Protein AF-A0A1U7AE64-F1 (afdb_monomer_lite)

Radius of gyration: 18.02 Å; chains: 1; bounding box: 54×30×44 Å

Structure (mmCIF, N/CA/C/O backbone):
data_AF-A0A1U7AE64-F1
#
_entry.id   AF-A0A1U7AE64-F1
#
loop_
_atom_site.group_PDB
_atom_site.id
_atom_site.type_symbol
_atom_site.label_atom_id
_atom_site.label_alt_id
_atom_site.label_comp_id
_atom_site.label_asym_id
_atom_site.label_entity_id
_atom_site.label_seq_id
_atom_site.pdbx_PDB_ins_code
_atom_site.Cartn_x
_atom_site.Cartn_y
_atom_site.Cartn_z
_atom_site.occupancy
_atom_site.B_iso_or_equiv
_atom_site.auth_seq_id
_atom_site.auth_comp_id
_atom_site.auth_asym_id
_atom_site.auth_atom_id
_atom_site.pdbx_PDB_model_num
ATOM 1 N N . MET A 1 1 ? -5.969 2.412 -9.372 1.00 58.31 1 MET A N 1
ATOM 2 C CA . MET A 1 1 ? -7.390 2.157 -9.038 1.00 58.31 1 MET A CA 1
ATOM 3 C C . MET A 1 1 ? -7.547 1.487 -7.671 1.00 58.31 1 MET A C 1
ATOM 5 O O . MET A 1 1 ? -8.159 2.097 -6.811 1.00 58.31 1 MET A O 1
ATOM 9 N N . PHE A 1 2 ? -6.938 0.318 -7.417 1.00 67.19 2 PHE A N 1
ATOM 10 C CA . PHE A 1 2 ? -7.076 -0.415 -6.140 1.00 67.19 2 PHE A CA 1
ATOM 11 C C . PHE A 1 2 ? -6.671 0.392 -4.885 1.00 67.19 2 PHE A C 1
ATOM 13 O O . PHE A 1 2 ? -7.351 0.341 -3.867 1.00 67.19 2 PHE A O 1
ATOM 20 N N . PHE A 1 3 ? -5.620 1.215 -4.981 1.00 71.62 3 PHE A N 1
ATOM 21 C CA . PHE A 1 3 ? -5.178 2.104 -3.896 1.00 71.62 3 PHE A CA 1
ATOM 22 C C . PHE A 1 3 ? -6.267 3.078 -3.413 1.00 71.62 3 PHE A C 1
ATOM 24 O O . PHE A 1 3 ? -6.507 3.180 -2.215 1.00 71.62 3 PHE A O 1
ATOM 31 N N . TYR A 1 4 ? -6.955 3.762 -4.332 1.00 69.62 4 TYR A N 1
ATOM 32 C CA . TYR A 1 4 ? -7.988 4.740 -3.972 1.00 69.62 4 TYR A CA 1
ATOM 33 C C . TYR A 1 4 ? -9.192 4.083 -3.297 1.00 69.62 4 TYR A C 1
ATOM 35 O O . TYR A 1 4 ? -9.758 4.653 -2.370 1.00 69.62 4 TYR A O 1
ATOM 43 N N . VAL A 1 5 ? -9.540 2.864 -3.723 1.00 75.81 5 VAL A N 1
ATOM 44 C CA . VAL A 1 5 ? -10.588 2.066 -3.075 1.00 75.81 5 VAL A CA 1
ATOM 45 C C . VAL A 1 5 ? -10.188 1.748 -1.636 1.00 75.81 5 VAL A C 1
ATOM 47 O O . VAL A 1 5 ? -10.972 1.989 -0.725 1.00 75.81 5 VAL A O 1
ATOM 50 N N . LEU A 1 6 ? -8.958 1.285 -1.403 1.00 75.50 6 LEU A N 1
ATOM 51 C CA . LEU A 1 6 ? -8.495 0.978 -0.048 1.00 75.50 6 LEU A CA 1
ATOM 52 C C . LEU A 1 6 ? -8.461 2.222 0.844 1.00 75.50 6 LEU A C 1
ATOM 54 O O . LEU A 1 6 ? -8.941 2.161 1.965 1.00 75.50 6 LEU A O 1
ATOM 58 N N . VAL A 1 7 ? -7.969 3.361 0.354 1.00 79.81 7 VAL A N 1
ATOM 59 C CA . VAL A 1 7 ? -7.942 4.609 1.141 1.00 79.81 7 VAL A CA 1
ATOM 60 C C . VAL A 1 7 ? -9.349 5.078 1.518 1.00 79.81 7 VAL A C 1
ATOM 62 O O . VAL A 1 7 ? -9.559 5.509 2.649 1.00 79.81 7 VAL A O 1
ATOM 65 N N . ALA A 1 8 ? -10.308 4.975 0.596 1.00 79.31 8 ALA A N 1
ATOM 66 C CA . ALA A 1 8 ? -11.685 5.393 0.841 1.00 79.31 8 ALA A CA 1
ATOM 67 C C . ALA A 1 8 ? -12.422 4.464 1.819 1.00 79.31 8 ALA A C 1
ATOM 69 O O . ALA A 1 8 ? -13.167 4.938 2.671 1.00 79.31 8 ALA A O 1
ATOM 70 N N . TRP A 1 9 ? -12.211 3.151 1.709 1.00 82.62 9 TRP A N 1
ATOM 71 C CA . TRP A 1 9 ? -13.011 2.158 2.429 1.00 82.62 9 TRP A CA 1
ATOM 72 C C . TRP A 1 9 ? -12.352 1.615 3.696 1.00 82.62 9 TRP A C 1
ATOM 74 O O . TRP A 1 9 ? -13.063 1.155 4.584 1.00 82.62 9 TRP A O 1
ATOM 84 N N . LEU A 1 10 ? -11.025 1.685 3.836 1.00 82.81 10 LEU A N 1
ATOM 85 C CA . LEU A 1 10 ? -10.318 1.139 5.000 1.00 82.81 10 LEU A CA 1
ATOM 86 C C . LEU A 1 10 ? -10.834 1.702 6.337 1.00 82.81 10 LEU A C 1
ATOM 88 O O . LEU A 1 10 ? -11.117 0.894 7.221 1.00 82.81 10 LEU A O 1
ATOM 92 N N . PRO A 1 11 ? -11.010 3.029 6.523 1.00 82.44 11 PRO A N 1
ATOM 93 C CA . PRO A 1 11 ? -11.505 3.552 7.794 1.00 82.44 11 PRO A CA 1
ATOM 94 C C . PRO A 1 11 ? -12.915 3.057 8.113 1.00 82.44 11 PRO A C 1
ATOM 96 O O . PRO A 1 11 ? -13.214 2.757 9.264 1.00 82.44 11 PRO A O 1
ATOM 99 N N . GLU A 1 12 ? -13.769 2.940 7.095 1.00 79.69 12 GLU A N 1
ATOM 100 C CA . GLU A 1 12 ? -15.148 2.487 7.260 1.00 79.69 12 GLU A CA 1
ATOM 101 C C . GLU A 1 12 ? -15.213 0.999 7.620 1.00 79.69 12 GLU A C 1
ATOM 103 O O . GLU A 1 12 ? -15.926 0.617 8.544 1.00 79.69 12 GLU A O 1
ATOM 108 N N . ILE A 1 13 ? -14.386 0.167 6.980 1.00 83.56 13 ILE A N 1
ATOM 109 C CA . ILE A 1 13 ? -14.261 -1.254 7.326 1.00 83.56 13 ILE A CA 1
ATOM 110 C C . ILE A 1 13 ? -13.762 -1.413 8.770 1.00 83.56 13 ILE A C 1
ATOM 112 O O . ILE A 1 13 ? -14.305 -2.208 9.531 1.00 83.56 13 ILE A O 1
ATOM 116 N N . LEU A 1 14 ? -12.766 -0.624 9.185 1.00 84.88 14 LEU A N 1
ATOM 117 C CA . LEU A 1 14 ? -12.239 -0.665 10.552 1.00 84.88 14 LEU A CA 1
ATOM 118 C C . LEU A 1 14 ? -13.269 -0.198 11.590 1.00 84.88 14 LEU A C 1
ATOM 120 O O . LEU A 1 14 ? -13.342 -0.767 12.679 1.00 84.88 14 LEU A O 1
ATOM 124 N N . LYS A 1 15 ? -14.109 0.787 11.258 1.00 82.56 15 LYS A N 1
ATOM 125 C CA . LYS A 1 15 ? -15.230 1.191 12.119 1.00 82.56 15 LYS A CA 1
ATOM 126 C C . LYS A 1 15 ? -16.266 0.083 12.272 1.00 82.56 15 LYS A C 1
ATOM 128 O O . LYS A 1 15 ? -16.716 -0.169 13.385 1.00 82.56 15 LYS A O 1
ATOM 133 N N . GLN A 1 16 ? -16.596 -0.624 11.189 1.00 82.19 16 GLN A N 1
ATOM 134 C CA . GLN A 1 16 ? -17.484 -1.792 11.245 1.00 82.19 16 GLN A CA 1
ATOM 135 C C . GLN A 1 16 ? -16.902 -2.930 12.099 1.00 82.19 16 GLN A C 1
ATOM 137 O O . GLN A 1 16 ? -17.653 -3.683 12.711 1.00 82.19 16 GLN A O 1
ATOM 142 N N . GLN A 1 17 ? -15.573 -3.019 12.205 1.00 82.81 17 GLN A N 1
ATOM 143 C CA . GLN A 1 17 ? -14.869 -3.949 13.098 1.00 82.81 17 GLN A CA 1
ATOM 144 C C . GLN A 1 17 ? -14.793 -3.471 14.561 1.00 82.81 17 GLN A C 1
ATOM 146 O O . GLN A 1 17 ? -14.168 -4.131 15.390 1.00 82.81 17 GLN A O 1
ATOM 151 N N . GLY A 1 18 ? -15.426 -2.342 14.899 1.00 81.81 18 GLY A N 1
ATOM 152 C CA . GLY A 1 18 ? -15.524 -1.824 16.264 1.00 81.81 18 GLY A CA 1
ATOM 153 C C . GLY A 1 18 ? -14.449 -0.807 16.655 1.00 81.81 18 GLY A C 1
ATOM 154 O O . GLY A 1 18 ? -14.417 -0.390 17.813 1.00 81.81 18 GLY A O 1
ATOM 155 N N . LEU A 1 19 ? -13.579 -0.375 15.729 1.00 85.06 19 LEU A N 1
ATOM 156 C CA . LEU A 1 19 ? -12.653 0.728 16.004 1.00 85.06 19 LEU A CA 1
ATOM 157 C C . LEU A 1 19 ? -13.384 2.073 15.994 1.00 85.06 19 LEU A C 1
ATOM 159 O O . LEU A 1 19 ? -14.277 2.328 15.189 1.00 85.06 19 LEU A O 1
ATOM 163 N N . ASN A 1 20 ? -12.962 2.985 16.866 1.00 87.75 20 ASN A N 1
ATOM 164 C CA . ASN A 1 20 ? -13.503 4.340 16.860 1.00 87.75 20 ASN A CA 1
ATOM 165 C C . ASN A 1 20 ? -12.967 5.164 15.666 1.00 87.75 20 ASN A C 1
ATOM 167 O O . ASN A 1 20 ? -11.954 4.829 15.043 1.00 87.75 20 ASN A O 1
ATOM 171 N N . SER A 1 21 ? -13.627 6.287 15.354 1.00 81.44 21 SER A N 1
ATOM 172 C CA . SER A 1 21 ? -13.252 7.139 14.214 1.00 81.44 21 SER A CA 1
ATOM 173 C C . SER A 1 21 ? -11.791 7.603 14.260 1.00 81.44 21 SER A C 1
ATOM 175 O O . SER A 1 21 ? -11.117 7.577 13.233 1.00 81.44 21 SER A O 1
ATOM 177 N N . SER A 1 22 ? -11.278 7.958 15.443 1.00 88.25 22 SER A N 1
ATOM 178 C CA . SER A 1 22 ? -9.886 8.397 15.618 1.00 88.25 22 SER A CA 1
ATOM 179 C C . SER A 1 22 ? -8.885 7.281 15.288 1.00 88.25 22 SER A C 1
ATOM 181 O O . SER A 1 22 ? -7.972 7.472 14.487 1.00 88.25 22 SER A O 1
ATOM 183 N N . GLN A 1 23 ? -9.101 6.076 15.819 1.00 87.69 23 GLN A N 1
ATOM 184 C CA . GLN A 1 23 ? -8.253 4.911 15.572 1.00 87.69 23 GLN A CA 1
ATOM 185 C C . GLN A 1 23 ? -8.288 4.479 14.106 1.00 87.69 23 GLN A C 1
ATOM 187 O O . GLN A 1 23 ? -7.240 4.194 13.536 1.00 87.69 23 GLN A O 1
ATOM 192 N N . SER A 1 24 ? -9.465 4.474 13.474 1.00 87.12 24 SER A N 1
ATOM 193 C CA . SER A 1 24 ? -9.595 4.134 12.051 1.00 87.12 24 SER A CA 1
ATOM 194 C C . SER A 1 24 ? -8.813 5.107 11.149 1.00 87.12 24 SER A C 1
ATOM 196 O O . SER A 1 24 ? -8.135 4.679 10.214 1.00 87.12 24 SER A O 1
ATOM 198 N N . GLY A 1 25 ? -8.816 6.406 11.481 1.00 88.31 25 GLY A N 1
ATOM 199 C CA . GLY A 1 25 ? -7.996 7.418 10.812 1.00 88.31 25 GLY A CA 1
ATOM 200 C C . GLY A 1 25 ? -6.496 7.232 11.055 1.00 88.31 25 GLY A C 1
ATOM 201 O O . GLY A 1 25 ? -5.710 7.311 10.115 1.00 88.31 25 GLY A O 1
ATOM 202 N N . LEU A 1 26 ? -6.084 6.916 12.289 1.00 93.38 26 LEU A N 1
ATOM 203 C CA . LEU A 1 26 ? -4.683 6.601 12.600 1.00 93.38 26 LEU A CA 1
ATOM 204 C C . LEU A 1 26 ? -4.186 5.382 11.819 1.00 93.38 26 LEU A C 1
ATOM 206 O O . LEU A 1 26 ? -3.084 5.403 11.280 1.00 93.38 26 LEU A O 1
ATOM 210 N N . MET A 1 27 ? -5.008 4.343 11.709 1.00 91.69 27 MET A N 1
ATOM 211 C CA . MET A 1 27 ? -4.711 3.141 10.933 1.00 91.69 27 MET A CA 1
ATOM 212 C C . MET A 1 27 ? -4.531 3.442 9.440 1.00 91.69 27 MET A C 1
ATOM 214 O O . MET A 1 27 ? -3.589 2.947 8.820 1.00 91.69 27 MET A O 1
ATOM 218 N N . LEU A 1 28 ? -5.363 4.318 8.871 1.00 90.31 28 LEU A N 1
ATOM 219 C CA . LEU A 1 28 ? -5.153 4.808 7.509 1.00 90.31 28 LEU A CA 1
ATOM 220 C C . LEU A 1 28 ? -3.820 5.562 7.378 1.00 90.31 28 LEU A C 1
ATOM 222 O O . LEU A 1 28 ? -3.067 5.310 6.439 1.00 90.31 28 LEU A O 1
ATOM 226 N N . SER A 1 29 ? -3.489 6.436 8.329 1.00 93.12 29 SER A N 1
ATOM 227 C CA . SER A 1 29 ? -2.200 7.140 8.345 1.00 93.12 29 SER A CA 1
ATOM 228 C C . SER A 1 29 ? -1.016 6.174 8.412 1.00 93.12 29 SER A C 1
ATOM 230 O O . SER A 1 29 ? -0.038 6.364 7.694 1.00 93.12 29 SER A O 1
ATOM 232 N N . VAL A 1 30 ? -1.112 5.102 9.207 1.00 94.75 30 VAL A N 1
ATOM 233 C CA . VAL A 1 30 ? -0.100 4.033 9.255 1.00 94.75 30 VAL A CA 1
ATOM 234 C C . VAL A 1 30 ? 0.045 3.360 7.891 1.00 94.75 30 VAL A C 1
ATOM 236 O O . VAL A 1 30 ? 1.171 3.165 7.438 1.00 94.75 30 VAL A O 1
ATOM 239 N N . MET A 1 31 ? -1.061 3.064 7.198 1.00 93.56 31 MET A N 1
ATOM 240 C CA . MET A 1 31 ? -1.018 2.515 5.836 1.00 93.56 31 MET A CA 1
ATOM 241 C C . MET A 1 31 ? -0.246 3.430 4.880 1.00 93.56 31 MET A C 1
ATOM 243 O O . MET A 1 31 ? 0.602 2.968 4.116 1.00 93.56 31 MET A O 1
ATOM 247 N N . LEU A 1 32 ? -0.539 4.733 4.922 1.00 92.12 32 LEU A N 1
ATOM 248 C CA . LEU A 1 32 ? 0.076 5.734 4.050 1.00 92.12 32 LEU A CA 1
ATOM 249 C C . LEU A 1 32 ? 1.562 5.931 4.369 1.00 92.12 32 LEU A C 1
ATOM 251 O O . LEU A 1 32 ? 2.378 6.012 3.453 1.00 92.12 32 LEU A O 1
ATOM 255 N N . LEU A 1 33 ? 1.924 5.947 5.654 1.00 95.12 33 LEU A N 1
ATOM 256 C CA . LEU A 1 33 ? 3.317 5.999 6.095 1.00 95.12 33 LEU A CA 1
ATOM 257 C C . LEU A 1 33 ? 4.090 4.752 5.673 1.00 95.12 33 LEU A C 1
ATOM 259 O O . LEU A 1 33 ? 5.217 4.875 5.208 1.00 95.12 33 LEU A O 1
ATOM 263 N N . ALA A 1 34 ? 3.487 3.567 5.790 1.00 93.62 34 ALA A N 1
ATOM 264 C CA . ALA A 1 34 ? 4.096 2.321 5.341 1.00 93.62 34 ALA A CA 1
ATOM 265 C C . ALA A 1 34 ? 4.284 2.294 3.822 1.00 93.62 34 ALA A C 1
ATOM 267 O O . ALA A 1 34 ? 5.256 1.724 3.351 1.00 93.62 34 ALA A O 1
ATOM 268 N N . LEU A 1 35 ? 3.396 2.923 3.052 1.00 92.25 35 LEU A N 1
ATOM 269 C CA . LEU A 1 35 ? 3.487 3.007 1.595 1.00 92.25 35 LEU A CA 1
ATOM 270 C C . LEU A 1 35 ? 4.627 3.920 1.119 1.00 92.25 35 LEU A C 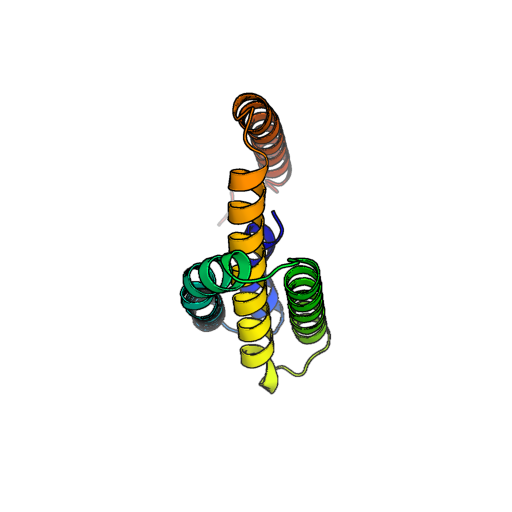1
ATOM 272 O O . LEU A 1 35 ? 5.335 3.588 0.167 1.00 92.25 35 LEU A O 1
ATOM 276 N N . LEU A 1 36 ? 4.811 5.057 1.792 1.00 92.81 36 LEU A N 1
ATOM 277 C CA . LEU A 1 36 ? 5.705 6.146 1.394 1.00 92.81 36 LEU A CA 1
ATOM 278 C C . LEU A 1 36 ? 7.167 5.725 1.127 1.00 92.81 36 LEU A C 1
ATOM 280 O O . LEU A 1 36 ? 7.685 6.083 0.076 1.00 92.81 36 LEU A O 1
ATOM 284 N N . PRO A 1 37 ? 7.870 4.951 1.975 1.00 93.31 37 PRO A N 1
ATOM 285 C CA .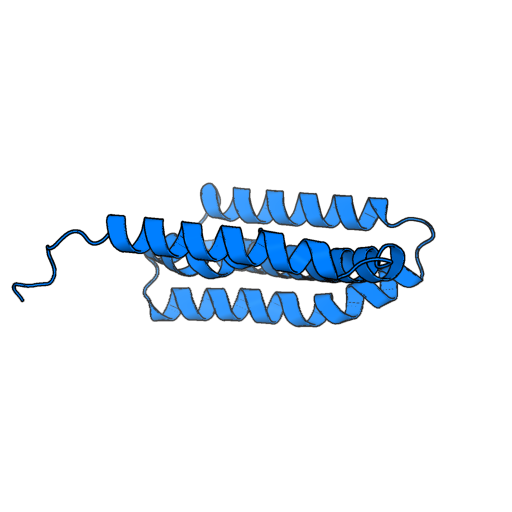 PRO A 1 37 ? 9.250 4.563 1.676 1.00 93.31 37 PRO A CA 1
ATOM 286 C C . PRO A 1 37 ? 9.340 3.648 0.447 1.00 93.31 37 PRO A C 1
ATOM 288 O O . PRO A 1 37 ? 10.268 3.763 -0.356 1.00 93.31 37 PRO A O 1
ATOM 291 N N . PHE A 1 38 ? 8.361 2.764 0.249 1.00 91.31 38 PHE A N 1
ATOM 292 C CA . PHE A 1 38 ? 8.390 1.809 -0.857 1.00 91.31 38 PHE A CA 1
ATOM 293 C C . PHE A 1 38 ? 8.104 2.463 -2.204 1.00 91.31 38 PHE A C 1
ATOM 295 O O . PHE A 1 38 ? 8.627 1.982 -3.209 1.00 91.31 38 PHE A O 1
ATOM 302 N N . THR A 1 39 ? 7.377 3.587 -2.246 1.00 88.75 39 THR A N 1
ATOM 303 C CA . THR A 1 39 ? 7.161 4.303 -3.512 1.00 88.75 39 THR A CA 1
ATOM 304 C C . THR A 1 39 ? 8.462 4.820 -4.129 1.00 88.75 39 THR A C 1
ATOM 306 O O . THR A 1 39 ? 8.561 4.885 -5.355 1.00 88.75 39 THR A O 1
ATOM 309 N N . PHE A 1 40 ? 9.475 5.119 -3.306 1.00 88.69 40 PHE A N 1
ATOM 310 C CA . PHE A 1 40 ? 10.809 5.543 -3.745 1.00 88.69 40 PHE A CA 1
ATOM 311 C C . PHE A 1 40 ? 11.792 4.380 -3.912 1.00 88.69 40 PHE A C 1
ATOM 313 O O . PHE A 1 40 ? 12.606 4.391 -4.834 1.00 88.69 40 PHE A O 1
ATOM 320 N N . ILE A 1 41 ? 11.722 3.366 -3.045 1.00 90.50 41 ILE A N 1
ATOM 321 C CA . ILE A 1 41 ? 12.655 2.228 -3.066 1.00 90.50 41 ILE A CA 1
ATOM 322 C C . ILE A 1 41 ? 12.377 1.302 -4.259 1.00 90.50 41 ILE A C 1
ATOM 324 O O . ILE A 1 41 ? 13.303 0.873 -4.951 1.00 90.50 41 ILE A O 1
ATOM 328 N N . VAL A 1 42 ? 11.106 0.999 -4.535 1.00 90.38 42 VAL A N 1
ATOM 329 C CA . VAL A 1 42 ? 10.723 0.003 -5.547 1.00 90.38 42 VAL A CA 1
ATOM 330 C C . VAL A 1 42 ? 11.130 0.391 -6.975 1.00 90.38 42 VAL A C 1
ATOM 332 O O . VAL A 1 42 ? 11.667 -0.481 -7.652 1.00 90.38 42 VAL A O 1
ATOM 335 N N . PRO A 1 43 ? 10.965 1.638 -7.468 1.00 86.12 43 PRO A N 1
ATOM 336 C CA . PRO A 1 43 ? 11.409 2.020 -8.811 1.00 86.12 43 PRO A CA 1
ATOM 337 C C . PRO A 1 43 ? 12.922 1.870 -8.995 1.00 86.12 43 PRO A C 1
ATOM 339 O O . PRO A 1 43 ? 13.373 1.420 -10.047 1.00 86.12 43 PRO A O 1
ATOM 342 N N . VAL A 1 44 ? 13.706 2.206 -7.962 1.00 88.19 44 VAL A N 1
ATOM 343 C CA . VAL A 1 44 ? 15.173 2.086 -7.979 1.00 88.19 44 VAL A CA 1
ATOM 344 C C . VAL A 1 44 ? 15.590 0.622 -8.087 1.00 88.19 44 VAL A C 1
ATOM 346 O O . VAL A 1 44 ? 16.467 0.287 -8.883 1.00 88.19 44 VAL A O 1
ATOM 349 N N . ILE A 1 45 ? 14.939 -0.261 -7.325 1.00 87.00 45 ILE A N 1
ATOM 350 C CA . ILE A 1 45 ? 15.166 -1.708 -7.412 1.00 87.00 45 ILE A CA 1
ATOM 351 C C . ILE A 1 45 ? 14.721 -2.229 -8.781 1.00 87.00 45 ILE A C 1
ATOM 353 O O . ILE A 1 45 ? 15.490 -2.904 -9.459 1.00 87.00 45 ILE A O 1
ATOM 357 N N . ALA A 1 46 ? 13.512 -1.879 -9.220 1.00 86.19 46 ALA A N 1
ATOM 358 C CA . ALA A 1 46 ? 12.928 -2.353 -10.468 1.00 86.19 46 ALA A CA 1
ATOM 359 C C . ALA A 1 46 ? 13.765 -1.965 -11.695 1.00 86.19 46 ALA A C 1
ATOM 361 O O . ALA A 1 46 ? 13.915 -2.777 -12.604 1.00 86.19 46 ALA A O 1
ATOM 362 N N . GLY A 1 47 ? 14.364 -0.769 -11.701 1.00 83.88 47 GLY A N 1
ATOM 363 C CA . GLY A 1 47 ? 15.278 -0.321 -12.756 1.00 83.88 47 GLY A CA 1
ATOM 364 C C . GLY A 1 47 ? 16.592 -1.107 -12.828 1.00 83.88 47 GLY A C 1
ATOM 365 O O . GLY A 1 47 ? 17.219 -1.142 -13.882 1.00 83.88 47 GLY A O 1
ATOM 366 N N . ARG A 1 48 ? 17.002 -1.767 -11.737 1.00 84.56 48 ARG A N 1
ATOM 367 C CA . ARG A 1 48 ? 18.192 -2.636 -11.690 1.00 84.56 48 ARG A CA 1
ATOM 368 C C . ARG A 1 48 ? 17.884 -4.107 -11.980 1.00 84.56 48 ARG A C 1
ATOM 370 O O . ARG A 1 48 ? 18.811 -4.904 -12.101 1.00 84.56 48 ARG A O 1
ATOM 377 N N . MET A 1 49 ? 16.609 -4.489 -12.071 1.00 86.06 49 MET A N 1
ATOM 378 C CA . MET A 1 49 ? 16.196 -5.871 -12.311 1.00 86.06 49 MET A CA 1
ATOM 379 C C . MET A 1 49 ? 16.025 -6.151 -13.804 1.00 86.06 49 MET A C 1
ATOM 381 O O . MET A 1 49 ? 15.378 -5.395 -14.522 1.00 86.06 49 MET A O 1
ATOM 385 N N . SER A 1 50 ? 16.534 -7.298 -14.259 1.00 75.25 50 SER A N 1
ATOM 386 C CA . SER A 1 50 ? 16.366 -7.768 -15.642 1.00 75.25 50 SER A CA 1
ATOM 387 C C . SER A 1 50 ? 14.917 -8.140 -15.986 1.00 75.25 50 SER A C 1
ATOM 389 O O . SER A 1 50 ? 14.544 -8.154 -17.156 1.00 75.25 50 SER A O 1
ATOM 391 N N . GLY A 1 51 ? 14.079 -8.416 -14.979 1.00 77.88 51 GLY A N 1
ATOM 392 C CA . GLY A 1 51 ? 12.659 -8.706 -15.155 1.00 77.88 51 GLY A CA 1
ATOM 393 C C . GLY A 1 51 ? 11.813 -8.260 -13.963 1.00 77.88 51 GLY A C 1
ATOM 394 O O . GLY A 1 51 ? 12.121 -8.569 -12.816 1.00 77.88 51 GLY A O 1
ATOM 395 N N . GLN A 1 52 ? 10.699 -7.580 -14.243 1.00 81.44 52 GLN A N 1
ATOM 396 C CA . GLN A 1 52 ? 9.793 -7.016 -13.225 1.00 81.44 52 GLN A CA 1
ATOM 397 C C . GLN A 1 52 ? 8.725 -8.010 -12.734 1.00 81.44 52 GLN A C 1
ATOM 399 O O . GLN A 1 52 ? 7.931 -7.685 -11.853 1.00 81.44 52 GLN A O 1
ATOM 404 N N . ARG A 1 53 ? 8.684 -9.230 -13.292 1.00 86.62 53 ARG A N 1
ATOM 405 C CA . ARG A 1 53 ? 7.655 -10.239 -12.973 1.00 86.62 53 ARG A CA 1
ATOM 406 C C . ARG A 1 53 ? 7.625 -10.590 -11.485 1.00 86.62 53 ARG A C 1
ATOM 408 O O . ARG A 1 53 ? 6.548 -10.709 -10.919 1.00 86.62 53 ARG A O 1
ATOM 415 N N . SER A 1 54 ? 8.787 -10.704 -10.844 1.00 87.31 54 SER A N 1
ATOM 416 C CA . SER A 1 54 ? 8.882 -11.012 -9.412 1.00 87.31 54 SER A CA 1
ATOM 417 C C . SER A 1 54 ? 8.277 -9.915 -8.536 1.00 87.31 54 SER A C 1
ATOM 419 O O . SER A 1 54 ? 7.539 -10.224 -7.605 1.00 87.31 54 SER A O 1
ATOM 421 N N . LEU A 1 55 ? 8.514 -8.641 -8.863 1.00 88.00 55 LEU A N 1
ATOM 422 C CA . LEU A 1 55 ? 7.921 -7.510 -8.146 1.00 88.00 55 LEU A CA 1
ATOM 423 C C . LEU A 1 55 ? 6.395 -7.504 -8.281 1.00 88.00 55 LEU A C 1
ATOM 425 O O . LEU A 1 55 ? 5.699 -7.266 -7.295 1.00 88.00 55 LEU A O 1
ATOM 429 N N . VAL A 1 56 ? 5.866 -7.827 -9.465 1.00 88.06 56 VAL A N 1
ATOM 430 C CA . VAL A 1 56 ? 4.416 -7.972 -9.681 1.00 88.06 56 VAL A CA 1
ATOM 431 C C . VAL A 1 56 ? 3.846 -9.102 -8.817 1.00 88.06 56 VAL A C 1
ATOM 433 O O . VAL A 1 56 ? 2.834 -8.900 -8.148 1.00 88.06 56 VAL A O 1
ATOM 436 N N . THR A 1 57 ? 4.511 -10.260 -8.759 1.00 90.81 57 THR A N 1
ATOM 437 C CA . THR A 1 57 ? 4.072 -11.385 -7.918 1.00 90.81 57 THR A CA 1
ATOM 438 C C . THR A 1 57 ? 4.091 -11.030 -6.430 1.00 90.81 57 THR A C 1
ATOM 440 O O . THR A 1 57 ? 3.117 -11.297 -5.732 1.00 90.81 57 THR A O 1
ATOM 443 N N . ILE A 1 58 ? 5.152 -10.375 -5.943 1.00 91.62 58 ILE A N 1
ATOM 444 C CA . ILE A 1 58 ? 5.250 -9.907 -4.548 1.00 91.62 58 ILE A CA 1
ATOM 445 C C . ILE A 1 58 ? 4.109 -8.940 -4.227 1.00 91.62 58 ILE A C 1
ATOM 447 O O . ILE A 1 58 ? 3.452 -9.076 -3.199 1.00 91.62 58 ILE A O 1
ATOM 451 N N . THR A 1 59 ? 3.835 -8.002 -5.134 1.00 90.62 59 THR A N 1
ATOM 452 C CA . THR A 1 59 ? 2.735 -7.040 -4.998 1.00 90.62 59 THR A CA 1
ATOM 453 C C . THR A 1 59 ? 1.390 -7.749 -4.856 1.00 90.62 59 THR A C 1
ATOM 455 O O . THR A 1 59 ? 0.613 -7.431 -3.958 1.00 90.62 59 THR A O 1
ATOM 458 N N . ALA A 1 60 ? 1.119 -8.734 -5.719 1.00 90.00 60 ALA A N 1
ATOM 459 C CA . ALA A 1 60 ? -0.123 -9.498 -5.685 1.00 90.00 60 ALA A CA 1
ATOM 460 C C . ALA A 1 60 ? -0.274 -10.288 -4.377 1.00 90.00 60 ALA A C 1
ATOM 462 O O . ALA A 1 60 ? -1.343 -10.271 -3.772 1.00 90.00 60 ALA A O 1
ATOM 463 N N . ILE A 1 61 ? 0.802 -10.925 -3.908 1.00 93.62 61 ILE A N 1
ATOM 464 C CA . ILE A 1 61 ? 0.814 -11.663 -2.640 1.00 93.62 61 ILE A CA 1
ATOM 465 C C . ILE A 1 61 ? 0.560 -10.720 -1.459 1.00 93.62 61 ILE A C 1
ATOM 467 O O . ILE A 1 61 ? -0.267 -11.035 -0.611 1.00 93.62 61 ILE A O 1
ATOM 471 N N . LEU A 1 62 ? 1.210 -9.552 -1.413 1.00 91.50 62 LEU A N 1
ATOM 472 C CA . LEU A 1 62 ? 1.001 -8.564 -0.349 1.00 91.50 62 LEU A CA 1
ATOM 473 C C . LEU A 1 62 ? -0.450 -8.083 -0.287 1.00 91.50 62 LEU A C 1
ATOM 475 O O . LEU A 1 62 ? -1.015 -8.001 0.801 1.00 91.50 62 LEU A O 1
ATOM 479 N N . PHE A 1 63 ? -1.071 -7.817 -1.440 1.00 88.69 63 PHE A N 1
ATOM 480 C CA . PHE A 1 63 ? -2.486 -7.454 -1.479 1.00 88.69 63 PHE A CA 1
ATOM 481 C C . PHE A 1 63 ? -3.394 -8.599 -1.058 1.00 88.69 63 PHE A C 1
ATOM 483 O O . PHE A 1 63 ? -4.310 -8.369 -0.278 1.00 88.69 63 PHE A O 1
ATOM 490 N N . LEU A 1 64 ? -3.137 -9.824 -1.519 1.00 90.31 64 LEU A N 1
ATOM 491 C CA . LEU A 1 64 ? -3.914 -10.985 -1.093 1.00 90.31 64 LEU A CA 1
ATOM 492 C C . LEU A 1 64 ? -3.823 -11.168 0.421 1.00 90.31 64 LEU A C 1
ATOM 494 O O . LEU A 1 64 ? -4.852 -11.215 1.082 1.00 90.31 64 LEU A O 1
ATOM 498 N N . ILE A 1 65 ? -2.615 -11.192 0.981 1.00 91.38 65 ILE A N 1
ATOM 499 C CA . ILE A 1 65 ? -2.390 -11.340 2.422 1.00 91.38 65 ILE A CA 1
ATOM 500 C C . ILE A 1 65 ? -3.055 -10.198 3.194 1.00 91.38 65 ILE A C 1
ATOM 502 O O . ILE A 1 65 ? -3.756 -10.446 4.171 1.00 91.38 65 ILE A O 1
ATOM 506 N N . GLY A 1 66 ? -2.872 -8.957 2.746 1.00 87.31 66 GLY A N 1
ATOM 507 C CA . GLY A 1 66 ? -3.454 -7.783 3.379 1.00 87.31 66 GLY A CA 1
ATOM 508 C C . GLY A 1 66 ? -4.983 -7.801 3.365 1.00 87.31 66 GLY A C 1
ATOM 509 O O . GLY A 1 66 ? -5.607 -7.600 4.400 1.00 87.31 66 GLY A O 1
ATOM 510 N N . THR A 1 67 ? -5.603 -8.100 2.221 1.00 85.69 67 THR A N 1
ATOM 511 C CA . THR A 1 67 ? -7.064 -8.150 2.083 1.00 85.69 67 THR A CA 1
ATOM 512 C C . THR A 1 67 ? -7.669 -9.351 2.812 1.00 85.69 67 THR A C 1
ATOM 514 O O . THR A 1 67 ? -8.643 -9.179 3.539 1.00 85.69 67 THR A O 1
ATOM 517 N N . PHE A 1 68 ? -7.093 -10.552 2.685 1.00 88.88 68 PHE A N 1
ATOM 518 C CA . PHE A 1 68 ? -7.559 -11.728 3.430 1.00 88.88 68 PHE A CA 1
ATOM 519 C C . PHE A 1 68 ? -7.399 -11.540 4.937 1.00 88.88 68 PHE A C 1
ATOM 521 O O . PHE A 1 68 ? -8.309 -11.864 5.695 1.00 88.88 68 PHE A O 1
ATOM 528 N N . GLY A 1 69 ? -6.274 -10.978 5.371 1.00 86.38 69 GLY A N 1
ATOM 529 C CA . GLY A 1 69 ? -6.025 -10.667 6.770 1.00 86.38 69 GLY A CA 1
ATOM 530 C C . GLY A 1 69 ? -6.999 -9.634 7.330 1.00 86.38 69 GLY A C 1
ATOM 531 O O . GLY A 1 69 ? -7.442 -9.764 8.465 1.00 86.38 69 GLY A O 1
ATOM 532 N N . LEU A 1 70 ? -7.405 -8.652 6.526 1.00 84.25 70 LEU A N 1
ATOM 533 C CA . LEU A 1 70 ? -8.379 -7.651 6.953 1.00 84.25 70 LEU A CA 1
ATOM 534 C C . LEU A 1 70 ? -9.812 -8.204 7.037 1.00 84.25 70 LEU A C 1
ATOM 536 O O . LEU A 1 70 ? -10.591 -7.722 7.853 1.00 84.25 70 LEU A O 1
ATOM 540 N N . LEU A 1 71 ? -10.155 -9.206 6.217 1.00 82.19 71 LEU A N 1
ATOM 541 C CA . LEU A 1 71 ? -11.484 -9.833 6.195 1.00 82.19 71 LEU A CA 1
ATOM 542 C C . LEU A 1 71 ? -11.648 -10.973 7.211 1.00 82.19 71 LEU A C 1
ATOM 544 O O . LEU A 1 71 ? -12.713 -11.103 7.805 1.00 82.19 71 LEU A O 1
ATOM 548 N N . TYR A 1 72 ? -10.619 -11.802 7.396 1.00 82.94 72 TYR A N 1
ATOM 549 C CA . TYR A 1 72 ? -10.690 -13.033 8.200 1.00 82.94 72 TYR A CA 1
ATOM 550 C C . TYR A 1 72 ? -9.722 -13.053 9.388 1.00 82.94 72 TYR A C 1
ATOM 552 O O . TYR A 1 72 ? -9.767 -13.968 10.209 1.00 82.94 72 TYR A O 1
ATOM 560 N N . GLY A 1 73 ? -8.797 -12.097 9.464 1.00 78.75 73 GLY A N 1
ATOM 561 C CA . GLY A 1 73 ? -7.770 -12.070 10.494 1.00 78.75 73 GLY A CA 1
ATOM 562 C C . GLY A 1 73 ? -8.289 -11.590 11.847 1.00 78.75 73 GLY A C 1
ATOM 563 O O . GLY A 1 73 ? -9.296 -10.898 11.963 1.00 78.75 73 GLY A O 1
ATOM 564 N N . SER A 1 74 ? -7.547 -11.943 12.896 1.00 77.56 74 SER A N 1
ATOM 565 C CA . SER A 1 74 ? -7.808 -11.449 14.249 1.00 77.56 74 SER A CA 1
ATOM 566 C C . SER A 1 74 ? -7.570 -9.939 14.342 1.00 77.56 74 SER A C 1
ATOM 568 O O . SER A 1 74 ? -6.576 -9.432 13.813 1.00 77.56 74 SER A O 1
ATOM 570 N N . SER A 1 75 ? -8.418 -9.242 15.105 1.00 76.25 75 SER A N 1
ATOM 571 C CA . SER A 1 75 ? -8.306 -7.802 15.370 1.00 76.25 75 SER A CA 1
ATOM 572 C C . SER A 1 75 ? -6.947 -7.390 15.949 1.00 76.25 75 SER A C 1
ATOM 574 O O . SER A 1 75 ? -6.481 -6.280 15.707 1.00 76.25 75 SER A O 1
ATOM 576 N N . ASN A 1 76 ? -6.256 -8.302 16.641 1.00 80.56 76 ASN A N 1
ATOM 577 C CA . ASN A 1 76 ? -4.922 -8.060 17.198 1.00 80.56 76 ASN A CA 1
ATOM 578 C C . ASN A 1 76 ? -3.830 -7.895 16.124 1.00 80.56 76 ASN A C 1
ATOM 580 O O . ASN A 1 76 ? -2.795 -7.289 16.387 1.00 80.56 76 ASN A O 1
ATOM 584 N N . LEU A 1 77 ? -4.049 -8.422 14.914 1.00 87.12 77 LEU A N 1
ATOM 585 C CA . LEU A 1 77 ? -3.098 -8.367 13.799 1.00 87.12 77 LEU A CA 1
ATOM 586 C C . LEU A 1 77 ? -3.477 -7.321 12.738 1.00 87.12 77 LEU A C 1
ATOM 588 O O . LEU A 1 77 ? -2.797 -7.222 11.720 1.00 87.12 77 LEU A O 1
ATOM 592 N N . ILE A 1 78 ? -4.511 -6.502 12.974 1.00 87.62 78 ILE A N 1
ATOM 593 C CA . ILE A 1 78 ? -4.982 -5.468 12.033 1.00 87.62 78 ILE A CA 1
ATOM 594 C C . ILE A 1 78 ? -3.841 -4.575 11.539 1.00 87.62 78 ILE A C 1
ATOM 596 O O . ILE A 1 78 ? -3.724 -4.335 10.339 1.00 87.62 78 ILE A O 1
ATOM 600 N N . ILE A 1 79 ? -2.950 -4.143 12.436 1.00 89.75 79 ILE A N 1
ATOM 601 C CA . ILE A 1 79 ? -1.833 -3.269 12.062 1.00 89.75 79 ILE A CA 1
ATOM 602 C C . ILE A 1 79 ? -0.865 -3.948 11.084 1.00 89.75 79 ILE A C 1
ATOM 604 O O . ILE A 1 79 ? -0.355 -3.303 10.173 1.00 89.75 79 ILE A O 1
ATOM 608 N N . PHE A 1 80 ? -0.658 -5.260 11.221 1.00 92.50 80 PHE A N 1
ATOM 609 C CA . PHE A 1 80 ? 0.193 -6.033 10.323 1.00 92.50 80 PHE A CA 1
ATOM 610 C C . PHE A 1 80 ? -0.424 -6.119 8.923 1.00 92.50 80 PHE A C 1
ATOM 612 O O . PHE A 1 80 ? 0.260 -5.868 7.931 1.00 92.50 80 PHE A O 1
ATOM 619 N N . TRP A 1 81 ? -1.730 -6.389 8.837 1.00 92.00 81 TRP A N 1
ATOM 620 C CA . TRP A 1 81 ? -2.453 -6.432 7.562 1.00 92.00 81 TRP A CA 1
ATOM 621 C C . TRP A 1 81 ? -2.465 -5.070 6.865 1.00 92.00 81 TRP A C 1
ATOM 623 O O . TRP A 1 81 ? -2.247 -4.989 5.657 1.00 92.00 81 TRP A O 1
ATOM 633 N N . ILE A 1 82 ? -2.638 -3.990 7.631 1.00 91.62 82 ILE A N 1
ATOM 634 C CA . ILE A 1 82 ? -2.581 -2.614 7.128 1.00 91.62 82 ILE A CA 1
ATOM 635 C C . ILE A 1 82 ? -1.195 -2.282 6.577 1.00 91.62 82 ILE A C 1
ATOM 637 O O . ILE A 1 82 ? -1.087 -1.713 5.491 1.00 91.62 82 ILE A O 1
ATOM 641 N N . ILE A 1 83 ? -0.129 -2.644 7.294 1.00 93.88 83 ILE A N 1
ATOM 642 C CA . ILE A 1 83 ? 1.240 -2.429 6.818 1.00 93.88 83 ILE A CA 1
ATOM 643 C C . ILE A 1 83 ? 1.473 -3.225 5.531 1.00 93.88 83 ILE A C 1
ATOM 645 O O . ILE A 1 83 ? 1.979 -2.664 4.563 1.00 93.88 83 ILE A O 1
ATOM 649 N N . ALA A 1 84 ? 1.046 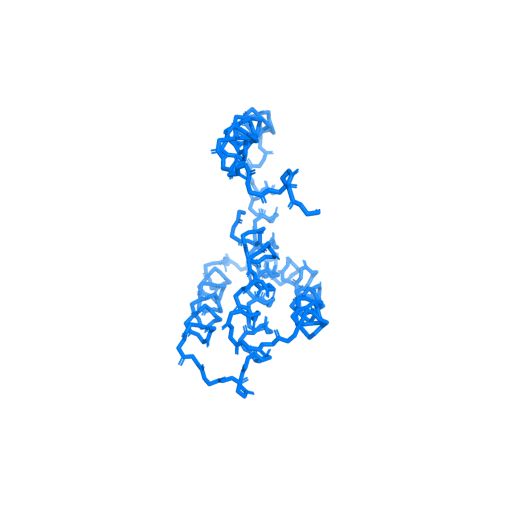-4.490 5.467 1.00 92.94 84 ALA A N 1
ATOM 650 C CA . ALA A 1 84 ? 1.156 -5.302 4.255 1.00 92.94 84 ALA A CA 1
ATOM 651 C C . ALA A 1 84 ? 0.432 -4.660 3.054 1.00 92.94 84 ALA A C 1
ATOM 653 O O . ALA A 1 84 ? 1.001 -4.596 1.960 1.00 92.94 84 ALA A O 1
ATOM 654 N N . LEU A 1 85 ? -0.774 -4.113 3.262 1.00 91.25 85 LEU A N 1
ATOM 655 C CA . LEU A 1 85 ? -1.508 -3.349 2.245 1.00 91.25 85 LEU A CA 1
ATOM 656 C C . LEU A 1 85 ? -0.771 -2.071 1.828 1.00 91.25 85 LEU A C 1
ATOM 658 O O . LEU A 1 85 ? -0.708 -1.770 0.636 1.00 91.25 85 LEU A O 1
ATOM 662 N N . GLY A 1 86 ? -0.187 -1.338 2.780 1.00 91.75 86 GLY A N 1
ATOM 663 C CA . GLY A 1 86 ? 0.615 -0.143 2.508 1.00 91.75 86 GLY A CA 1
ATOM 664 C C . GLY A 1 86 ? 1.835 -0.453 1.639 1.00 91.75 86 GLY A C 1
ATOM 665 O O . GLY A 1 86 ? 2.040 0.184 0.605 1.00 91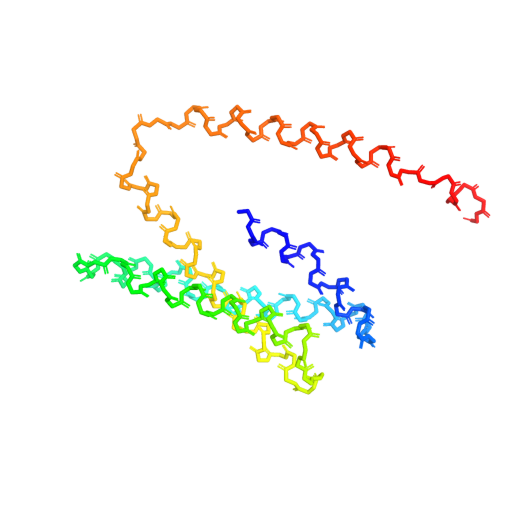.75 86 GLY A O 1
ATOM 666 N N . ILE A 1 87 ? 2.593 -1.494 1.994 1.00 93.25 87 ILE A N 1
ATOM 667 C CA . ILE A 1 87 ? 3.758 -1.954 1.224 1.00 93.25 87 ILE A CA 1
ATOM 668 C C . ILE A 1 87 ? 3.325 -2.401 -0.179 1.00 93.25 87 ILE A C 1
ATOM 670 O O . ILE A 1 87 ? 3.903 -1.954 -1.170 1.00 93.25 87 ILE A O 1
ATOM 674 N N . GLY A 1 88 ? 2.275 -3.224 -0.286 1.00 90.19 88 GLY A N 1
ATOM 675 C CA . GLY A 1 88 ? 1.726 -3.659 -1.575 1.00 90.19 88 GLY A CA 1
ATOM 676 C C . GLY A 1 88 ? 1.281 -2.482 -2.449 1.00 90.19 88 GLY A C 1
ATOM 677 O O . GLY A 1 88 ? 1.574 -2.442 -3.645 1.00 90.19 88 GLY A O 1
ATOM 678 N N . GLY A 1 89 ? 0.657 -1.468 -1.845 1.00 88.31 89 GLY A N 1
ATOM 679 C CA . GLY A 1 89 ? 0.300 -0.215 -2.508 1.00 88.31 89 GLY A CA 1
ATOM 680 C C . GLY A 1 89 ? 1.509 0.552 -3.036 1.00 88.31 89 GLY A C 1
ATOM 681 O O . GLY A 1 89 ? 1.477 1.006 -4.181 1.00 88.31 89 GLY A O 1
ATOM 682 N N . GLY A 1 90 ? 2.588 0.632 -2.253 1.00 88.75 90 GLY A N 1
ATOM 683 C CA . GLY A 1 90 ? 3.845 1.249 -2.676 1.00 88.75 90 GLY A CA 1
ATOM 684 C C . GLY A 1 90 ? 4.440 0.549 -3.894 1.00 88.75 90 GLY A C 1
ATOM 685 O O . GLY A 1 90 ? 4.732 1.199 -4.897 1.00 88.75 90 GLY A O 1
ATOM 686 N N . PHE A 1 91 ? 4.516 -0.784 -3.860 1.00 89.69 91 PHE A N 1
ATOM 687 C CA . PHE A 1 91 ? 5.003 -1.575 -4.989 1.00 89.69 91 PHE A CA 1
ATOM 688 C C . PHE A 1 91 ? 4.155 -1.382 -6.251 1.00 89.69 91 PHE A C 1
ATOM 690 O O . PHE A 1 91 ? 4.702 -1.131 -7.327 1.00 89.69 91 PHE A O 1
ATOM 697 N N . ALA A 1 92 ? 2.827 -1.471 -6.132 1.00 86.56 92 ALA A N 1
ATOM 698 C CA . ALA A 1 92 ? 1.924 -1.309 -7.267 1.00 86.56 92 ALA A CA 1
ATOM 699 C C . ALA A 1 92 ? 2.029 0.078 -7.901 1.00 86.56 92 ALA A C 1
ATOM 701 O O . ALA A 1 92 ? 2.065 0.194 -9.126 1.00 86.56 92 ALA A O 1
ATOM 702 N N . PHE A 1 93 ? 2.086 1.128 -7.079 1.00 85.81 93 PHE A N 1
ATOM 703 C CA . PHE A 1 93 ? 2.210 2.499 -7.557 1.00 85.81 93 PHE A CA 1
ATOM 704 C C . PHE A 1 93 ? 3.525 2.711 -8.317 1.00 85.81 93 PHE A C 1
ATOM 706 O O . PHE A 1 93 ? 3.518 3.197 -9.449 1.00 85.81 93 PHE A O 1
ATOM 713 N N . SER A 1 94 ? 4.640 2.259 -7.744 1.00 88.00 94 SER A N 1
ATOM 714 C CA . SER A 1 94 ? 5.963 2.328 -8.363 1.00 88.00 94 SER A CA 1
ATOM 715 C C . SER A 1 94 ? 6.059 1.547 -9.670 1.00 88.00 94 SER A C 1
ATOM 717 O O . SER A 1 94 ? 6.548 2.079 -10.666 1.00 88.00 94 SER A O 1
ATOM 719 N N . LEU A 1 95 ? 5.563 0.306 -9.696 1.00 84.81 95 LEU A N 1
ATOM 720 C CA . LEU A 1 95 ? 5.528 -0.512 -10.910 1.00 84.81 95 LEU A CA 1
ATOM 721 C C . LEU A 1 95 ? 4.658 0.132 -11.990 1.00 84.81 95 LEU A C 1
ATOM 723 O O . LEU A 1 95 ? 5.049 0.151 -13.153 1.00 84.81 95 LEU A O 1
ATOM 727 N N . SER A 1 96 ? 3.509 0.705 -11.617 1.00 83.31 96 SER A N 1
ATOM 728 C CA . SER A 1 96 ? 2.642 1.415 -12.558 1.00 83.31 96 SER A CA 1
ATOM 729 C C . SER A 1 96 ? 3.345 2.625 -13.172 1.00 83.31 96 SER A C 1
ATOM 731 O O . SER A 1 96 ? 3.273 2.802 -14.385 1.00 83.31 96 SER A O 1
ATOM 733 N N . MET A 1 97 ? 4.043 3.440 -12.373 1.00 81.50 97 MET A N 1
ATOM 734 C CA . MET A 1 97 ? 4.829 4.567 -12.889 1.00 81.50 97 MET A CA 1
ATOM 735 C C . MET A 1 97 ? 5.957 4.113 -13.815 1.00 81.50 97 MET A C 1
ATOM 737 O O . MET A 1 97 ? 6.147 4.696 -14.880 1.00 81.50 97 MET A O 1
ATOM 741 N N . MET A 1 98 ? 6.672 3.047 -13.449 1.00 82.12 98 MET A N 1
ATOM 742 C CA . MET A 1 98 ? 7.723 2.474 -14.288 1.00 82.12 98 MET A CA 1
ATOM 743 C C . MET A 1 98 ? 7.164 1.977 -15.627 1.00 82.12 98 MET A C 1
ATOM 745 O O . MET A 1 98 ? 7.713 2.289 -16.683 1.00 82.12 98 MET A O 1
ATOM 749 N N . PHE A 1 99 ? 6.050 1.239 -15.604 1.00 79.62 99 PHE A N 1
ATOM 750 C CA . PHE A 1 99 ? 5.389 0.774 -16.819 1.00 79.62 99 PHE A CA 1
ATOM 751 C C . PHE A 1 99 ? 4.874 1.925 -17.673 1.00 79.62 99 PHE A C 1
ATOM 753 O O . PHE A 1 99 ? 4.999 1.844 -18.892 1.00 79.62 99 PHE A O 1
ATOM 760 N N . PHE A 1 100 ? 4.347 2.995 -17.067 1.00 75.44 100 PHE A N 1
ATOM 761 C CA . PHE A 1 100 ? 4.008 4.203 -17.811 1.00 75.44 100 PHE A CA 1
ATOM 762 C C . PHE A 1 100 ? 5.244 4.777 -18.492 1.00 75.44 100 PHE A C 1
ATOM 764 O O . PHE A 1 100 ? 5.212 4.906 -19.707 1.00 75.44 100 PHE A O 1
ATOM 771 N N . GLY A 1 101 ? 6.358 4.982 -17.784 1.00 68.19 101 GLY A N 1
ATOM 772 C CA . GLY A 1 101 ? 7.605 5.465 -18.392 1.00 68.19 101 GLY A CA 1
ATOM 773 C C . GLY A 1 101 ? 8.113 4.600 -19.556 1.00 68.19 101 GLY A C 1
ATOM 774 O O . GLY A 1 101 ? 8.664 5.126 -20.518 1.00 68.19 101 GLY A O 1
ATOM 775 N N . LEU A 1 102 ? 7.870 3.285 -19.517 1.00 65.12 102 LEU A N 1
ATOM 776 C CA . LEU A 1 102 ? 8.222 2.350 -20.594 1.00 65.12 102 LEU A CA 1
ATOM 777 C C . LEU A 1 102 ? 7.217 2.324 -21.763 1.00 65.12 102 LEU A C 1
ATOM 779 O O . LEU A 1 102 ? 7.564 1.849 -22.844 1.00 65.12 102 LEU A O 1
ATOM 783 N N . ARG A 1 103 ? 5.971 2.786 -21.574 1.00 59.50 103 ARG A N 1
ATOM 784 C CA . ARG A 1 103 ? 4.876 2.681 -22.565 1.00 59.50 103 ARG A CA 1
ATOM 785 C C . ARG A 1 103 ? 4.247 4.000 -22.999 1.00 59.50 103 ARG A C 1
ATOM 787 O O . ARG A 1 103 ? 3.474 3.987 -23.957 1.00 59.50 103 ARG A O 1
ATOM 794 N N . THR A 1 104 ? 4.530 5.131 -22.359 1.00 49.19 104 THR A N 1
ATOM 795 C CA . THR A 1 104 ? 3.912 6.414 -22.712 1.00 49.19 104 THR A CA 1
ATOM 796 C C . THR A 1 104 ? 4.496 6.968 -24.002 1.00 49.19 104 THR A C 1
ATOM 798 O O . THR A 1 104 ? 5.409 7.786 -24.010 1.00 49.19 104 THR A O 1
ATOM 801 N N . ARG A 1 105 ? 3.889 6.524 -25.105 1.00 50.06 105 ARG A N 1
ATOM 802 C CA . ARG A 1 105 ? 3.839 7.209 -26.398 1.00 50.06 105 ARG A CA 1
ATOM 803 C C . ARG A 1 105 ? 2.495 7.927 -26.624 1.00 50.06 105 ARG A C 1
ATOM 805 O O . ARG A 1 105 ? 2.331 8.525 -27.678 1.00 50.06 105 ARG A O 1
ATOM 812 N N . ASN A 1 106 ? 1.535 7.883 -25.681 1.00 54.53 106 ASN A N 1
ATOM 813 C CA . ASN A 1 106 ? 0.276 8.635 -25.809 1.00 54.53 106 ASN A CA 1
ATOM 814 C C . ASN A 1 106 ? -0.457 8.875 -24.466 1.00 54.53 106 ASN A C 1
ATOM 816 O O . ASN A 1 106 ? -0.985 7.940 -23.870 1.00 54.53 106 ASN A O 1
ATOM 820 N N . ALA A 1 107 ? -0.487 10.125 -23.987 1.00 53.09 107 ALA A N 1
ATOM 821 C CA . ALA A 1 107 ? -1.099 10.533 -22.710 1.00 53.09 107 ALA A CA 1
ATOM 822 C C . ALA A 1 107 ? -2.591 10.914 -22.826 1.00 53.09 107 ALA A C 1
ATOM 824 O O . ALA A 1 107 ? -3.295 11.010 -21.823 1.00 53.09 107 ALA A O 1
ATOM 825 N N . GLN A 1 108 ? -3.087 11.111 -24.048 1.00 53.97 108 GLN A N 1
ATOM 826 C CA . GLN A 1 108 ? -4.377 11.758 -24.296 1.00 53.97 108 GLN A CA 1
ATOM 827 C C . GLN A 1 108 ? -5.586 10.848 -24.012 1.00 53.97 108 GLN A C 1
ATOM 829 O O . GLN A 1 108 ? -6.586 11.292 -23.461 1.00 53.97 108 GLN A O 1
ATOM 834 N N . GLN A 1 109 ? -5.463 9.545 -24.284 1.00 52.28 109 GLN A N 1
ATOM 835 C CA . GLN A 1 109 ? -6.556 8.571 -24.115 1.00 52.28 109 GLN A CA 1
ATOM 836 C C . GLN A 1 109 ? -6.881 8.257 -22.642 1.00 52.28 109 GLN A C 1
ATOM 838 O O . GLN A 1 109 ? -8.007 7.895 -22.309 1.00 52.28 109 GLN A O 1
ATOM 843 N N . ALA A 1 110 ? -5.915 8.416 -21.733 1.00 48.22 110 ALA A N 1
ATOM 844 C CA . ALA A 1 110 ? -6.123 8.169 -20.304 1.00 48.22 110 ALA A CA 1
ATOM 845 C C . ALA A 1 110 ? -6.962 9.271 -19.627 1.00 48.22 110 ALA A C 1
ATOM 847 O O . ALA A 1 110 ? -7.671 9.004 -18.650 1.00 48.22 110 ALA A O 1
ATOM 848 N N . ALA A 1 111 ? -6.896 10.499 -20.155 1.00 54.09 111 ALA A N 1
ATOM 849 C CA . ALA A 1 111 ? -7.653 11.639 -19.649 1.00 54.09 111 ALA A CA 1
ATOM 850 C C . ALA A 1 111 ? -9.152 11.511 -19.969 1.00 54.09 111 ALA A C 1
ATOM 852 O O . ALA A 1 111 ? -9.986 11.699 -19.085 1.00 54.09 111 ALA A O 1
ATOM 853 N N . GLU A 1 112 ? -9.495 11.100 -21.193 1.00 55.12 112 GLU A N 1
ATOM 854 C CA . GLU A 1 112 ? -10.890 10.924 -21.625 1.00 55.12 112 GLU A CA 1
ATOM 855 C C . GLU A 1 112 ? -11.604 9.809 -20.844 1.00 55.12 112 GLU A C 1
ATOM 857 O O . GLU A 1 112 ? -12.736 9.986 -20.390 1.00 55.12 112 GLU A O 1
ATOM 862 N N . LEU A 1 113 ? -10.916 8.689 -20.593 1.00 47.31 113 LEU A N 1
ATOM 863 C CA . LEU A 1 113 ? -11.473 7.570 -19.828 1.00 47.31 113 LEU A CA 1
ATOM 864 C C . LEU A 1 113 ? -11.695 7.922 -18.343 1.00 47.31 113 LEU A C 1
ATOM 866 O O . LEU A 1 113 ? -12.664 7.471 -17.730 1.00 47.31 113 LEU A O 1
ATOM 870 N N . SER A 1 114 ? -10.828 8.761 -17.767 1.00 47.53 114 SER A N 1
ATOM 871 C CA . SER A 1 114 ? -10.961 9.233 -16.381 1.00 47.53 114 SER A CA 1
ATOM 872 C C . SER A 1 114 ? -12.118 10.224 -16.214 1.00 47.53 114 SER A C 1
ATOM 874 O O . SER A 1 114 ? -12.805 10.187 -15.192 1.00 47.53 114 SER A O 1
ATOM 876 N N . GLY A 1 115 ? -12.374 11.060 -17.230 1.00 56.19 115 GLY A N 1
ATOM 877 C CA . GLY A 1 115 ? -13.526 11.965 -17.264 1.00 56.19 115 GLY A CA 1
ATOM 878 C C . GLY A 1 115 ? -14.859 11.213 -17.216 1.00 56.19 115 GLY A C 1
ATOM 879 O O . GLY A 1 115 ? -15.703 11.523 -16.378 1.00 56.19 115 GLY A O 1
ATOM 880 N N . MET A 1 116 ? -15.018 10.155 -18.024 1.00 58.28 116 MET A N 1
ATOM 881 C CA . MET A 1 116 ? -16.239 9.333 -17.996 1.00 58.28 116 MET A CA 1
ATOM 882 C C . MET A 1 116 ? -16.455 8.644 -16.643 1.00 58.28 116 MET A C 1
ATOM 884 O O . MET A 1 116 ? -17.573 8.630 -16.128 1.00 58.28 116 MET A O 1
ATOM 888 N N . ALA A 1 117 ? -15.394 8.104 -16.036 1.00 53.78 117 ALA A N 1
ATOM 889 C CA . ALA A 1 117 ? -15.490 7.434 -14.740 1.00 53.78 117 ALA A CA 1
ATOM 890 C C . ALA A 1 117 ? -15.911 8.395 -13.609 1.00 53.78 117 ALA A C 1
ATOM 892 O O . ALA A 1 117 ? -16.707 8.015 -12.748 1.00 53.78 117 ALA A O 1
ATOM 893 N N . GLN A 1 118 ? -15.428 9.646 -13.623 1.00 68.12 118 GLN A N 1
ATOM 894 C CA . GLN A 1 118 ? -15.848 10.668 -12.657 1.00 68.12 118 GLN A CA 1
ATOM 895 C C . GLN A 1 118 ? -17.317 11.064 -12.836 1.00 68.12 118 GLN A C 1
ATOM 897 O O . GLN A 1 118 ? -18.040 11.139 -11.844 1.00 68.12 118 GLN A O 1
ATOM 902 N N . SER A 1 119 ? -17.787 11.262 -14.073 1.00 68.19 119 SER A N 1
ATOM 903 C CA . SER A 1 119 ? -19.194 11.591 -14.339 1.00 68.19 119 SER A CA 1
ATOM 904 C C . SER A 1 119 ? -20.147 10.501 -13.844 1.00 68.19 119 SER A C 1
ATOM 906 O O . SER A 1 119 ? -21.145 10.807 -13.195 1.00 68.19 119 SER A O 1
ATOM 908 N N . VAL A 1 120 ? -19.815 9.226 -14.073 1.00 65.75 120 VAL A N 1
ATOM 909 C CA . VAL A 1 120 ? -20.598 8.094 -13.550 1.00 65.75 120 VAL A CA 1
ATOM 910 C C . VAL A 1 120 ? -20.581 8.069 -12.016 1.00 65.75 120 VAL A C 1
ATOM 912 O O . VAL A 1 120 ? -21.623 7.861 -11.398 1.00 65.75 120 VAL A O 1
ATOM 915 N N . GLY A 1 121 ? -19.433 8.341 -11.388 1.00 58.97 121 GLY A N 1
ATOM 916 C CA . GLY A 1 121 ? -19.314 8.410 -9.928 1.00 58.97 121 GLY A CA 1
ATOM 917 C C . GLY A 1 121 ? -20.203 9.484 -9.291 1.00 58.97 121 GLY A C 1
ATOM 918 O O . GLY A 1 121 ? -20.868 9.214 -8.291 1.00 58.97 121 GLY A O 1
ATOM 919 N N . TYR A 1 122 ? -20.282 10.675 -9.895 1.00 66.25 122 TYR A N 1
ATOM 920 C CA . TYR A 1 122 ? -21.169 11.742 -9.419 1.00 66.25 122 TYR A CA 1
ATOM 921 C C . TYR A 1 122 ? -22.654 11.407 -9.608 1.00 66.25 122 TYR A C 1
ATOM 923 O O . TYR A 1 122 ? -23.446 11.675 -8.707 1.00 66.25 122 TYR A O 1
ATOM 931 N N . LEU A 1 123 ? -23.027 10.772 -10.726 1.00 71.44 123 LEU A N 1
ATOM 932 C CA . LEU A 1 123 ? -24.406 10.332 -10.974 1.00 71.44 123 LEU A CA 1
ATOM 933 C C . LEU A 1 123 ? -24.859 9.225 -10.012 1.00 71.44 123 LEU A C 1
ATOM 935 O O . LEU A 1 123 ? -26.026 9.172 -9.630 1.00 71.44 123 LEU A O 1
ATOM 939 N N . LEU A 1 124 ? -23.955 8.335 -9.602 1.00 68.38 124 LEU A N 1
ATOM 940 C CA . LEU A 1 124 ? -24.259 7.314 -8.597 1.00 68.38 124 LEU A CA 1
ATOM 941 C C . LEU A 1 124 ? -24.383 7.917 -7.192 1.00 68.38 124 LEU A C 1
ATOM 943 O O . LEU A 1 124 ? -25.280 7.536 -6.445 1.00 68.38 124 LEU A O 1
ATOM 947 N N . CYS A 1 125 ? -23.533 8.890 -6.848 1.00 64.50 125 CYS A N 1
ATOM 948 C CA . CYS A 1 125 ? -23.592 9.589 -5.563 1.00 64.50 125 CYS A CA 1
ATOM 949 C C . CYS A 1 125 ? -24.899 10.386 -5.402 1.00 64.50 125 CYS A C 1
ATOM 951 O O . CYS A 1 125 ? -25.523 10.337 -4.344 1.00 64.50 125 CYS A O 1
ATOM 953 N N . SER A 1 126 ? -25.360 11.056 -6.466 1.00 64.62 126 SER A N 1
ATOM 954 C CA . SER A 1 126 ? -26.625 11.799 -6.440 1.00 64.62 126 SER A CA 1
ATOM 955 C C . SER A 1 126 ? -27.857 10.896 -6.354 1.00 64.62 126 SER A C 1
ATOM 957 O O . SER A 1 126 ? -28.843 11.283 -5.740 1.00 64.62 126 SER A O 1
ATOM 959 N N . ASN A 1 127 ? -27.811 9.680 -6.905 1.00 62.50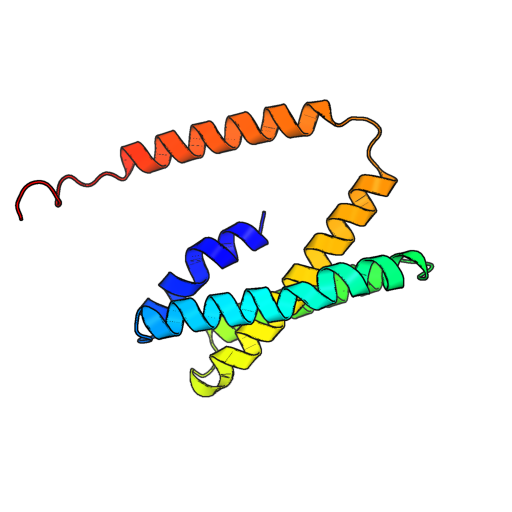 127 ASN A N 1
ATOM 960 C CA . ASN A 1 127 ? -28.905 8.711 -6.765 1.00 62.50 127 ASN A CA 1
ATOM 961 C C . ASN A 1 127 ? -28.905 7.977 -5.408 1.00 62.50 127 ASN A C 1
ATOM 963 O O . ASN A 1 127 ? -29.920 7.396 -5.034 1.00 62.50 127 ASN A O 1
ATOM 967 N N . TRP A 1 128 ? -27.801 8.011 -4.652 1.00 53.50 128 TRP A N 1
ATOM 968 C CA . TRP A 1 128 ? -27.691 7.421 -3.309 1.00 53.50 128 TRP A CA 1
ATOM 969 C C . TRP A 1 128 ? -28.106 8.390 -2.182 1.00 53.50 128 TRP A C 1
ATOM 971 O O . TRP A 1 128 ? -28.055 8.033 -1.003 1.00 53.50 128 TRP A O 1
ATOM 981 N N . SER A 1 129 ? -28.551 9.615 -2.497 1.00 51.44 129 SER A N 1
ATOM 982 C CA . SER A 1 129 ? -29.058 10.554 -1.489 1.00 51.44 129 SER A CA 1
ATOM 983 C C . SER A 1 129 ? -30.437 10.116 -0.974 1.00 51.44 129 SER A C 1
ATOM 985 O O . SER A 1 129 ? -31.481 10.595 -1.414 1.00 51.44 129 SER A O 1
ATOM 987 N N . ASN A 1 130 ? -30.442 9.182 -0.028 1.00 43.47 130 ASN A N 1
ATOM 988 C CA . ASN A 1 130 ? -31.605 8.847 0.784 1.00 43.47 130 ASN A CA 1
ATOM 989 C C . ASN A 1 130 ? -32.004 10.107 1.601 1.00 43.47 130 ASN A C 1
ATOM 991 O O . ASN A 1 130 ? -31.141 10.658 2.292 1.00 43.47 130 ASN A O 1
ATOM 995 N N . PRO A 1 131 ? -33.261 10.594 1.560 1.00 48.38 131 PRO A N 1
ATOM 996 C CA . PRO A 1 131 ? -33.668 11.893 2.125 1.00 48.38 131 PRO A CA 1
ATOM 997 C C . PRO A 1 131 ? -33.774 11.933 3.666 1.00 48.38 131 PRO A C 1
ATOM 999 O O . PRO A 1 131 ? -34.434 12.803 4.227 1.00 48.38 131 PRO A O 1
ATOM 1002 N N . PHE A 1 132 ? -33.104 11.028 4.383 1.00 50.34 132 PHE A N 1
ATOM 1003 C CA . PHE A 1 132 ? -33.213 10.903 5.842 1.00 50.34 132 PHE A CA 1
ATOM 1004 C C . PHE A 1 132 ? -32.481 11.991 6.653 1.00 50.34 132 PHE A C 1
ATOM 1006 O O . PHE A 1 132 ? -32.589 12.000 7.874 1.00 50.34 132 PHE A O 1
ATOM 1013 N N . TRP A 1 133 ? -31.781 12.927 6.004 1.00 49.91 133 TRP A N 1
ATOM 1014 C CA . TRP A 1 133 ? -31.007 13.992 6.666 1.00 49.91 133 TRP A CA 1
ATOM 1015 C C . TRP A 1 133 ? -31.708 15.363 6.725 1.00 49.91 133 TRP A C 1
ATOM 1017 O O . TRP A 1 133 ? -31.101 16.328 7.174 1.00 49.91 133 TRP A O 1
ATOM 1027 N N . ILE A 1 134 ? -32.968 15.482 6.286 1.00 52.75 134 ILE A N 1
ATOM 1028 C CA . ILE A 1 134 ? -33.700 16.771 6.282 1.00 52.75 134 ILE A CA 1
ATOM 1029 C C . ILE A 1 134 ? -34.494 17.014 7.592 1.00 52.75 134 ILE A C 1
ATOM 1031 O O . ILE A 1 134 ? -35.055 18.090 7.775 1.00 52.75 134 ILE A O 1
ATOM 1035 N N . TYR A 1 135 ? -34.499 16.076 8.551 1.00 46.03 135 TYR A N 1
ATOM 1036 C CA . TYR A 1 135 ? -35.295 16.200 9.789 1.00 46.03 135 TYR A CA 1
ATOM 1037 C C . TYR A 1 135 ? -34.557 15.872 11.103 1.00 46.03 135 TYR A C 1
ATOM 1039 O O . TYR A 1 135 ? -35.152 15.254 11.984 1.00 46.03 135 TYR A O 1
ATOM 1047 N N . THR A 1 136 ? -33.306 16.313 11.275 1.00 44.97 136 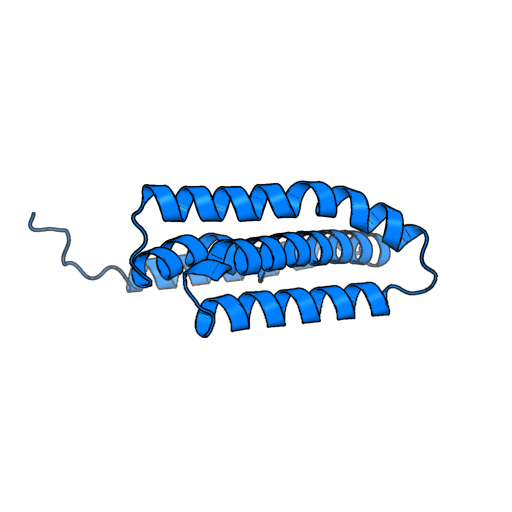THR A N 1
ATOM 1048 C CA . THR A 1 136 ? -32.698 16.530 12.611 1.00 44.97 136 THR A CA 1
ATOM 1049 C C . THR A 1 136 ? -31.708 17.676 12.580 1.00 44.97 136 THR A C 1
ATOM 1051 O O . THR A 1 136 ? -30.810 17.610 11.710 1.00 44.97 136 THR A O 1
#

pLDDT: mean 78.11, std 14.76, range [43.47, 95.12]

Sequence (136 aa):
MFFYVLVAWLPEILKQQGLNSSQSGLMLSVMLLALLPFTFIVPVIAGRMSGQRSLVTITAILFLIGTFGLLYGSSNLIIFWIIALGIGGGFAFSLSMMFFGLRTRNAQQAAELSGMAQSVGYLLCSNWSNPFWIYT

Secondary structure (DSSP, 8-state):
-HHHHHHHHHHHHHHHTT--HHHHHHHHHHHHHHHHHHHHHHHHHHHH-S-SHHHHHHHHHHHHHHHHHHHHS-GGGHHHHHHHHHHHHHHHHHHHHHHHHHH-S--HHHHHHHHHHHHHHHHHHHHT--STTS--

Foldseek 3Di:
DVVVVCLVCQLVLVVVVVDDNVVSVVLSVLLQVLLVVLLVVQLVVCVVDPDCVVLVVLLVVLLVQLVCCSVPNDPVCPSVSSSSNSNSNNSVNNVVVVVCVVDPPDDDVVVVVVVVVVVVVVVVVVVPPDVPPPPD